Protein AF-A0AAV2ZBR7-F1 (afdb_monomer_lite)

pLDDT: mean 72.58, std 20.83, range [27.41, 92.25]

Structure (mmCIF, N/CA/C/O backbone):
data_AF-A0AAV2ZBR7-F1
#
_entry.id   AF-A0AAV2ZBR7-F1
#
loop_
_atom_site.group_PDB
_atom_site.id
_atom_site.type_symbol
_atom_site.label_atom_id
_atom_site.label_alt_id
_atom_site.label_comp_id
_atom_site.label_asym_id
_atom_site.label_entity_id
_atom_site.label_seq_id
_atom_site.pdbx_PDB_ins_code
_atom_site.Cartn_x
_atom_site.Cartn_y
_atom_site.Cartn_z
_atom_site.occupancy
_atom_site.B_iso_or_equiv
_atom_site.auth_seq_id
_atom_site.auth_comp_id
_atom_site.auth_asym_id
_atom_site.auth_atom_id
_atom_site.pdbx_PDB_model_num
ATOM 1 N N . MET A 1 1 ? -3.660 12.294 -2.346 1.00 82.19 1 MET A N 1
ATOM 2 C CA . MET A 1 1 ? -3.258 10.966 -1.827 1.00 82.19 1 MET A CA 1
ATOM 3 C C . MET A 1 1 ? -1.912 11.113 -1.134 1.00 82.19 1 MET A C 1
ATOM 5 O O . MET A 1 1 ? -1.296 12.157 -1.306 1.00 82.19 1 MET A O 1
ATOM 9 N N . ILE A 1 2 ? -1.496 10.149 -0.314 1.00 90.56 2 ILE A N 1
ATOM 10 C CA . ILE A 1 2 ? -0.206 10.178 0.394 1.00 90.56 2 ILE A CA 1
ATOM 11 C C . ILE A 1 2 ? 0.630 8.952 0.025 1.00 90.56 2 ILE A C 1
ATOM 13 O O . ILE A 1 2 ? 0.070 7.899 -0.263 1.00 90.56 2 ILE A O 1
ATOM 17 N N . ALA A 1 3 ? 1.953 9.068 0.080 1.00 88.75 3 ALA A N 1
ATOM 18 C CA . ALA A 1 3 ? 2.871 7.942 -0.065 1.00 88.75 3 ALA A CA 1
ATOM 19 C C . ALA A 1 3 ? 3.726 7.829 1.203 1.00 88.75 3 ALA A C 1
ATOM 21 O O . ALA A 1 3 ? 4.183 8.838 1.739 1.00 88.75 3 ALA A O 1
ATOM 22 N N . GLY A 1 4 ? 3.899 6.611 1.716 1.00 86.88 4 GLY A N 1
ATOM 23 C CA . GLY A 1 4 ? 4.706 6.357 2.909 1.00 86.88 4 GLY A CA 1
ATOM 24 C C . GLY A 1 4 ? 6.122 5.977 2.510 1.00 86.88 4 GLY A C 1
ATOM 25 O O . GLY A 1 4 ? 6.322 4.865 2.026 1.00 86.88 4 GLY A O 1
ATOM 26 N N . GLN A 1 5 ? 7.083 6.880 2.694 1.00 87.50 5 GLN A N 1
ATOM 27 C CA . GLN A 1 5 ? 8.493 6.586 2.450 1.00 87.50 5 GLN A CA 1
ATOM 28 C C . GLN A 1 5 ? 9.111 5.879 3.662 1.00 87.50 5 GLN A C 1
ATOM 30 O O . GLN A 1 5 ? 8.815 6.204 4.810 1.00 87.50 5 GLN A O 1
ATOM 35 N N . THR A 1 6 ? 9.971 4.906 3.393 1.00 85.44 6 THR A N 1
ATOM 36 C CA . THR A 1 6 ? 10.782 4.190 4.381 1.00 85.44 6 THR A CA 1
ATOM 37 C C . THR A 1 6 ? 12.176 4.805 4.491 1.00 85.44 6 THR A C 1
ATOM 39 O O . THR A 1 6 ? 12.616 5.530 3.599 1.00 85.44 6 THR A O 1
ATOM 42 N N . ASP A 1 7 ? 12.920 4.471 5.545 1.00 86.75 7 ASP A N 1
ATOM 43 C CA . ASP A 1 7 ? 14.277 5.000 5.770 1.00 86.75 7 ASP A CA 1
ATOM 44 C C . ASP A 1 7 ? 15.265 4.650 4.634 1.00 86.75 7 ASP A C 1
ATOM 46 O O . ASP A 1 7 ? 16.240 5.374 4.375 1.00 86.75 7 ASP A O 1
ATOM 50 N N . SER A 1 8 ? 14.998 3.557 3.906 1.00 80.56 8 SER A N 1
ATOM 51 C CA . SER A 1 8 ? 15.768 3.160 2.724 1.00 80.56 8 SER A CA 1
ATOM 52 C C . SER A 1 8 ? 15.530 4.058 1.506 1.00 80.56 8 SER A C 1
ATOM 54 O O . SER A 1 8 ? 16.338 4.044 0.584 1.00 80.56 8 SER A O 1
ATOM 56 N N . GLY A 1 9 ? 14.486 4.890 1.526 1.00 83.44 9 GLY A N 1
ATOM 57 C CA . GLY A 1 9 ? 14.068 5.737 0.410 1.00 83.44 9 GLY A CA 1
ATOM 58 C C . GLY A 1 9 ? 12.958 5.125 -0.445 1.00 83.44 9 GLY A C 1
ATOM 59 O O . GLY A 1 9 ? 12.431 5.821 -1.309 1.00 83.44 9 GLY A O 1
ATOM 60 N N . CYS A 1 10 ? 12.562 3.874 -0.179 1.00 87.00 10 CYS A N 1
ATOM 61 C CA . CYS A 1 10 ? 11.511 3.182 -0.928 1.00 87.00 10 CYS A CA 1
ATOM 62 C C . CYS A 1 10 ? 10.131 3.478 -0.346 1.00 87.00 10 CYS A C 1
ATOM 64 O O . CYS A 1 10 ? 9.998 3.800 0.837 1.00 87.00 10 CYS A O 1
ATOM 66 N N . PHE A 1 11 ? 9.093 3.312 -1.153 1.00 88.88 11 PHE A N 1
ATOM 67 C CA . PHE A 1 11 ? 7.718 3.623 -0.791 1.00 88.88 11 PHE A CA 1
ATOM 68 C C . PHE A 1 11 ? 6.899 2.366 -0.489 1.00 88.88 11 PHE A C 1
ATOM 70 O O . PHE A 1 11 ? 7.058 1.319 -1.123 1.00 88.88 11 PHE A O 1
ATOM 77 N N . ALA A 1 12 ? 6.000 2.482 0.490 1.00 88.56 12 ALA A N 1
ATOM 78 C CA . ALA A 1 12 ? 5.009 1.465 0.819 1.00 88.56 12 ALA A CA 1
ATOM 79 C C . ALA A 1 12 ? 3.996 1.318 -0.321 1.00 88.56 12 ALA A C 1
ATOM 81 O O . ALA A 1 12 ? 3.359 2.287 -0.729 1.00 88.56 12 ALA A O 1
ATOM 82 N N . THR A 1 13 ? 3.829 0.093 -0.806 1.00 89.81 13 THR A N 1
ATOM 83 C CA . THR A 1 13 ? 3.109 -0.242 -2.037 1.00 89.81 13 THR A CA 1
ATOM 84 C C . THR A 1 13 ? 2.244 -1.485 -1.864 1.00 89.81 13 THR A C 1
ATOM 86 O O . THR A 1 13 ? 2.621 -2.424 -1.163 1.00 89.81 13 THR A O 1
ATOM 89 N N . ARG A 1 14 ? 1.085 -1.522 -2.523 1.00 89.62 14 ARG A N 1
ATOM 90 C CA . ARG A 1 14 ? 0.311 -2.745 -2.734 1.00 89.62 14 ARG A CA 1
ATOM 91 C C . ARG A 1 14 ? 0.997 -3.577 -3.816 1.00 89.62 14 ARG A C 1
ATOM 93 O O . ARG A 1 14 ? 1.264 -3.086 -4.905 1.00 89.62 14 ARG A O 1
ATOM 100 N N . CYS A 1 15 ? 1.231 -4.846 -3.521 1.00 87.00 15 CYS A N 1
ATOM 101 C CA . CYS A 1 15 ? 1.820 -5.821 -4.423 1.00 87.00 15 CYS A CA 1
ATOM 102 C C . CYS A 1 15 ? 0.846 -6.987 -4.597 1.00 87.00 15 CYS A C 1
ATOM 104 O O . CYS A 1 15 ? 0.404 -7.576 -3.604 1.00 87.00 15 CYS A O 1
ATOM 106 N N . ASN A 1 16 ? 0.491 -7.296 -5.844 1.00 87.00 16 ASN A N 1
ATOM 107 C CA . ASN A 1 16 ? -0.440 -8.367 -6.184 1.00 87.00 16 ASN A CA 1
ATOM 108 C C . ASN A 1 16 ? 0.335 -9.620 -6.621 1.00 87.00 16 ASN A C 1
ATOM 110 O O . ASN A 1 16 ? 1.140 -9.549 -7.542 1.00 87.00 16 ASN A O 1
ATOM 114 N N . GLY A 1 17 ? 0.127 -10.749 -5.942 1.00 81.12 17 GLY A N 1
ATOM 115 C CA . GLY A 1 17 ? 0.792 -12.024 -6.236 1.00 81.12 17 GLY A CA 1
ATOM 116 C C . GLY A 1 17 ? 2.266 -12.099 -5.819 1.00 81.12 17 GLY A C 1
ATOM 117 O O . GLY A 1 17 ? 2.955 -13.043 -6.185 1.00 81.12 17 GLY A O 1
ATOM 118 N N . CYS A 1 18 ? 2.764 -11.126 -5.055 1.00 81.19 18 CYS A N 1
ATOM 119 C CA . CYS A 1 18 ? 4.190 -11.027 -4.719 1.00 81.19 18 CYS A CA 1
ATOM 120 C C . CYS A 1 18 ? 4.620 -11.917 -3.548 1.00 81.19 18 CYS A C 1
ATOM 122 O O . CYS A 1 18 ? 5.809 -12.150 -3.345 1.00 81.19 18 CYS A O 1
ATOM 124 N N . LEU A 1 19 ? 3.653 -12.392 -2.765 1.00 78.94 19 LEU A N 1
ATOM 125 C CA . LEU A 1 19 ? 3.873 -13.326 -1.673 1.00 78.94 19 LEU A CA 1
ATOM 126 C C . LEU A 1 19 ? 3.356 -14.708 -2.104 1.00 78.94 19 LEU A C 1
ATOM 128 O O . LEU A 1 19 ? 2.139 -14.881 -2.228 1.00 78.94 19 LEU A O 1
ATOM 132 N N . PRO A 1 20 ? 4.244 -15.681 -2.375 1.00 75.31 20 PRO A N 1
ATOM 133 C CA . PRO A 1 20 ? 3.821 -17.022 -2.755 1.00 75.31 20 PRO A CA 1
ATOM 134 C C . PRO A 1 20 ? 3.194 -17.719 -1.544 1.00 75.31 20 PRO A C 1
ATOM 136 O O . PRO A 1 20 ? 3.718 -17.626 -0.443 1.00 75.31 20 PRO A O 1
ATOM 139 N N . GLU A 1 21 ? 2.075 -18.416 -1.749 1.00 74.00 21 GLU A N 1
ATOM 140 C CA . GLU A 1 21 ? 1.276 -19.051 -0.679 1.00 74.00 21 GLU A CA 1
ATOM 141 C C . GLU A 1 21 ? 0.567 -18.077 0.281 1.00 74.00 21 GLU A C 1
ATOM 143 O O . GLU A 1 21 ? 0.018 -18.493 1.307 1.00 74.00 21 GLU A O 1
ATOM 148 N N . ALA A 1 22 ? 0.507 -16.782 -0.040 1.00 72.88 22 ALA A N 1
ATOM 149 C CA . ALA A 1 22 ? -0.332 -15.867 0.718 1.00 72.88 22 ALA A CA 1
ATOM 150 C C . ALA A 1 22 ? -1.813 -16.234 0.556 1.00 72.88 22 ALA A C 1
ATOM 152 O O . ALA A 1 22 ? -2.301 -16.466 -0.549 1.00 72.88 22 ALA A O 1
ATOM 153 N N . ALA A 1 23 ? -2.558 -16.220 1.667 1.00 75.50 23 ALA A N 1
ATOM 154 C CA . ALA A 1 23 ? -4.001 -16.463 1.639 1.00 75.50 23 ALA A CA 1
ATOM 155 C C . ALA A 1 23 ? -4.768 -15.370 0.870 1.00 75.50 23 ALA A C 1
ATOM 157 O O . ALA A 1 23 ? -5.907 -15.582 0.461 1.00 75.50 23 ALA A O 1
ATOM 158 N N . TYR A 1 24 ? -4.141 -14.205 0.671 1.00 79.12 24 TYR A N 1
ATOM 159 C CA . TYR A 1 24 ? -4.671 -13.112 -0.132 1.00 79.12 24 TYR A CA 1
ATOM 160 C C . TYR A 1 24 ? -3.658 -12.712 -1.204 1.00 79.12 24 TYR A C 1
ATOM 162 O O . TYR A 1 24 ? -2.468 -12.616 -0.904 1.00 79.12 24 TYR A O 1
ATOM 170 N N . PRO A 1 25 ? -4.118 -12.413 -2.431 1.00 81.25 25 PRO A N 1
ATOM 171 C CA . PRO A 1 25 ? -3.229 -12.006 -3.511 1.00 81.25 25 PRO A CA 1
ATOM 172 C C . PRO A 1 25 ? -2.621 -10.620 -3.263 1.00 81.25 25 PRO A C 1
ATOM 174 O O . PRO A 1 25 ? -1.565 -10.319 -3.801 1.00 81.25 25 PRO A O 1
ATOM 177 N N . ASP A 1 26 ? -3.262 -9.775 -2.452 1.00 84.50 26 ASP A N 1
ATOM 178 C CA . ASP A 1 26 ? -2.803 -8.419 -2.165 1.00 84.50 26 ASP A CA 1
ATOM 179 C C . ASP A 1 26 ? -1.963 -8.377 -0.886 1.00 84.50 26 ASP A C 1
ATOM 181 O O . ASP A 1 26 ? -2.411 -8.783 0.186 1.00 84.50 26 ASP A O 1
ATOM 185 N N . SER A 1 27 ? -0.762 -7.817 -0.991 1.00 83.00 27 SER A N 1
ATOM 186 C CA . SER A 1 27 ? 0.179 -7.647 0.116 1.00 83.00 27 SER A CA 1
ATOM 187 C C . SER A 1 27 ? 0.732 -6.224 0.149 1.00 83.00 27 SER A C 1
ATOM 189 O O . SER A 1 27 ? 0.802 -5.560 -0.882 1.00 83.00 27 SER A O 1
ATOM 191 N N . ALA A 1 28 ? 1.110 -5.730 1.329 1.00 84.81 28 ALA A N 1
ATOM 192 C CA . ALA A 1 28 ? 1.832 -4.465 1.453 1.00 84.81 28 ALA A CA 1
ATOM 193 C C . ALA A 1 28 ? 3.343 -4.742 1.441 1.00 84.81 28 ALA A C 1
ATOM 195 O O . ALA A 1 28 ? 3.838 -5.521 2.254 1.00 84.81 28 ALA A O 1
ATOM 196 N N . THR A 1 29 ? 4.070 -4.108 0.524 1.00 85.25 29 THR A N 1
ATOM 197 C CA . THR A 1 29 ? 5.518 -4.274 0.316 1.00 85.25 29 THR A CA 1
ATOM 198 C C . THR A 1 29 ? 6.205 -2.917 0.174 1.00 85.25 29 THR A C 1
ATOM 200 O O . THR A 1 29 ? 5.540 -1.891 0.048 1.00 85.25 29 THR A O 1
ATOM 203 N N . VAL A 1 30 ? 7.536 -2.893 0.184 1.00 86.69 30 VAL A N 1
ATOM 204 C CA . VAL A 1 30 ? 8.341 -1.671 0.032 1.00 86.69 30 VAL A CA 1
ATOM 205 C C . VAL A 1 30 ? 9.390 -1.898 -1.053 1.00 86.69 30 VAL A C 1
ATOM 207 O O . VAL A 1 30 ? 10.419 -2.507 -0.793 1.00 86.69 30 VAL A O 1
ATOM 210 N N . HIS A 1 31 ? 9.102 -1.492 -2.291 1.00 84.50 31 HIS A N 1
ATOM 211 C CA . HIS A 1 31 ? 9.999 -1.777 -3.426 1.00 84.50 31 HIS A CA 1
ATOM 212 C C . HIS A 1 31 ? 10.053 -0.685 -4.503 1.00 84.50 31 HIS A C 1
ATOM 214 O O . HIS A 1 31 ? 10.910 -0.740 -5.375 1.00 84.50 31 HIS A O 1
ATOM 220 N N . ILE A 1 32 ? 9.159 0.304 -4.466 1.00 85.25 32 ILE A N 1
ATOM 221 C CA . ILE A 1 32 ? 9.114 1.370 -5.473 1.00 85.25 32 ILE A CA 1
ATOM 222 C C . ILE A 1 32 ? 9.913 2.583 -4.991 1.00 85.25 32 ILE A C 1
ATOM 224 O O . ILE A 1 32 ? 9.839 2.938 -3.815 1.00 85.25 32 ILE A O 1
ATOM 228 N N . SER A 1 33 ? 10.650 3.228 -5.896 1.00 87.44 33 SER A N 1
ATOM 229 C CA . SER A 1 33 ? 11.429 4.448 -5.641 1.00 87.44 33 SER A CA 1
ATOM 230 C C . SER A 1 33 ? 10.685 5.745 -5.982 1.00 87.44 33 SER A C 1
ATOM 232 O O . SER A 1 33 ? 11.024 6.785 -5.424 1.00 87.44 33 SER A O 1
ATOM 234 N N . ASP A 1 34 ? 9.659 5.692 -6.834 1.00 87.00 34 ASP A N 1
ATOM 235 C CA . ASP A 1 34 ? 8.814 6.836 -7.196 1.00 87.00 34 ASP A CA 1
ATOM 236 C C . ASP A 1 34 ? 7.323 6.479 -7.050 1.00 87.00 34 ASP A C 1
ATOM 238 O O . ASP A 1 34 ? 6.845 5.574 -7.723 1.00 87.00 34 ASP A O 1
ATOM 242 N N . PRO A 1 35 ? 6.548 7.137 -6.175 1.00 86.00 35 PRO A N 1
ATOM 243 C CA . PRO A 1 35 ? 5.135 6.833 -5.998 1.00 86.00 35 PRO A CA 1
ATOM 244 C C . PRO A 1 35 ? 4.202 7.566 -6.980 1.00 86.00 35 PRO A C 1
ATOM 246 O O . PRO A 1 35 ? 2.998 7.305 -6.946 1.00 86.00 35 PRO A O 1
ATOM 249 N N . VAL A 1 36 ? 4.687 8.509 -7.801 1.00 87.50 36 VAL A N 1
ATOM 250 C CA . VAL A 1 36 ? 3.835 9.422 -8.591 1.00 87.50 36 VAL A CA 1
ATOM 251 C C . VAL A 1 36 ? 3.058 8.678 -9.677 1.00 87.50 36 VAL A C 1
ATOM 253 O O . VAL A 1 36 ? 1.835 8.810 -9.741 1.00 87.50 36 VAL A O 1
ATOM 256 N N . ASP A 1 37 ? 3.734 7.824 -10.444 1.00 85.88 37 ASP A N 1
ATOM 257 C CA . ASP A 1 37 ? 3.120 7.056 -11.539 1.00 85.88 37 ASP A CA 1
ATOM 258 C C . ASP A 1 37 ? 2.552 5.699 -11.089 1.00 85.88 37 ASP A C 1
ATOM 260 O O . ASP A 1 37 ? 1.950 4.955 -11.864 1.00 85.88 37 ASP A O 1
ATOM 264 N N . HIS A 1 38 ? 2.697 5.375 -9.804 1.00 88.25 38 HIS A N 1
ATOM 265 C CA . HIS A 1 38 ? 2.318 4.086 -9.244 1.00 88.25 38 HIS A CA 1
ATOM 266 C C . HIS A 1 38 ? 1.137 4.255 -8.288 1.00 88.25 38 HIS A C 1
ATOM 268 O O . HIS A 1 38 ? 1.310 4.459 -7.088 1.00 88.25 38 HIS A O 1
ATOM 274 N N . SER A 1 39 ? -0.093 4.121 -8.796 1.00 89.38 39 SER A N 1
ATOM 275 C CA . SER A 1 39 ? -1.318 4.237 -7.980 1.00 89.38 39 SER A CA 1
ATOM 276 C C . SER A 1 39 ? -1.326 3.284 -6.780 1.00 89.38 39 SER A C 1
ATOM 278 O O . SER A 1 39 ? -1.825 3.628 -5.713 1.00 89.38 39 SER A O 1
ATOM 280 N N . TYR A 1 40 ? -0.715 2.107 -6.923 1.00 88.19 40 TYR A N 1
ATOM 281 C CA . TYR A 1 40 ? -0.553 1.119 -5.859 1.00 88.19 40 TYR A CA 1
ATOM 282 C C . TYR A 1 40 ? 0.488 1.516 -4.794 1.00 88.19 40 TYR A C 1
ATOM 284 O O . TYR A 1 40 ? 0.540 0.887 -3.743 1.00 88.19 40 TYR A O 1
ATOM 292 N N . ALA A 1 41 ? 1.295 2.555 -5.020 1.00 90.25 41 ALA A N 1
ATOM 293 C CA . ALA A 1 41 ? 2.169 3.189 -4.026 1.00 90.25 41 ALA A CA 1
ATOM 294 C C . ALA A 1 41 ? 1.486 4.352 -3.280 1.00 90.25 41 ALA A C 1
ATOM 296 O O . ALA A 1 41 ? 2.064 4.936 -2.358 1.00 90.25 41 ALA A O 1
ATOM 297 N N . GLN A 1 42 ? 0.259 4.700 -3.676 1.00 91.62 42 GLN A N 1
ATOM 298 C CA . GLN A 1 42 ? -0.493 5.816 -3.124 1.00 91.62 42 GLN A CA 1
ATOM 299 C C . GLN A 1 42 ? -1.626 5.322 -2.229 1.00 91.62 42 GLN A C 1
ATOM 301 O O . GLN A 1 42 ? -2.392 4.420 -2.564 1.00 91.62 42 GLN A O 1
ATOM 306 N N . TRP A 1 43 ? -1.759 5.969 -1.077 1.00 90.75 43 TRP A N 1
ATOM 307 C CA . TRP A 1 43 ? -2.734 5.631 -0.055 1.00 90.75 43 TRP A CA 1
ATOM 308 C C . TRP A 1 43 ? -3.659 6.810 0.202 1.00 90.75 43 TRP A C 1
ATOM 310 O O . TRP A 1 43 ? -3.251 7.977 0.238 1.00 90.75 43 TRP A O 1
ATOM 320 N N . ARG A 1 44 ? -4.936 6.514 0.429 1.00 92.25 44 ARG A N 1
ATOM 321 C CA . ARG A 1 44 ? -5.912 7.504 0.878 1.00 92.25 44 ARG A CA 1
ATOM 322 C C . ARG A 1 44 ? -6.185 7.313 2.361 1.00 92.25 44 ARG A C 1
ATOM 324 O O . ARG A 1 44 ? -6.591 6.244 2.799 1.00 92.25 44 ARG A O 1
ATOM 331 N N . VAL A 1 45 ? -5.992 8.374 3.134 1.00 90.69 45 VAL A N 1
ATOM 332 C CA . VAL A 1 45 ? -6.333 8.392 4.557 1.00 90.69 45 VAL A CA 1
ATOM 333 C C . VAL A 1 45 ? -7.850 8.446 4.692 1.00 90.69 45 VAL A C 1
ATOM 335 O O . VAL A 1 45 ? -8.491 9.354 4.165 1.00 90.69 45 VAL A O 1
ATOM 338 N N . HIS A 1 46 ? -8.428 7.488 5.405 1.00 88.12 46 HIS A N 1
ATOM 339 C CA . HIS A 1 46 ? -9.846 7.472 5.730 1.00 88.12 46 HIS A CA 1
ATOM 340 C C . HIS A 1 46 ? -10.030 7.409 7.236 1.00 88.12 46 HIS A C 1
ATOM 342 O O . HIS A 1 46 ? -9.568 6.489 7.913 1.00 88.12 46 HIS A O 1
ATOM 348 N N . ARG A 1 47 ? -10.708 8.421 7.766 1.00 88.81 47 ARG A N 1
ATOM 349 C CA . ARG A 1 47 ? -11.056 8.492 9.178 1.00 88.8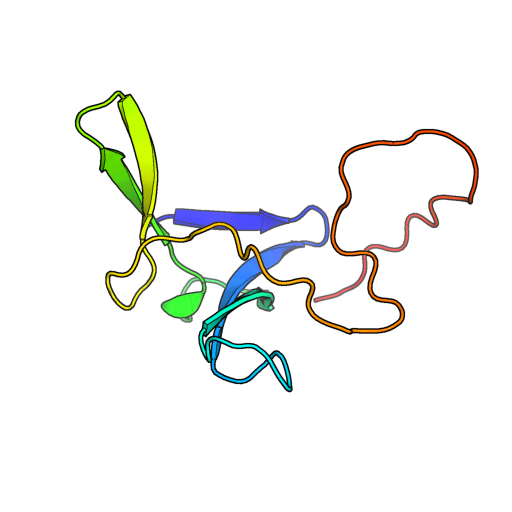1 47 ARG A CA 1
ATOM 350 C C . ARG A 1 47 ? -12.323 7.677 9.406 1.00 88.81 47 ARG A C 1
ATOM 352 O O . ARG A 1 47 ? -13.368 7.973 8.838 1.00 88.81 47 ARG A O 1
ATOM 359 N N . LEU A 1 48 ? -12.214 6.659 10.248 1.00 86.62 48 LEU A N 1
ATOM 360 C CA . LEU A 1 48 ? -13.341 5.846 10.681 1.00 86.62 48 LEU A CA 1
ATOM 361 C C . LEU A 1 48 ? -14.126 6.589 11.771 1.00 86.62 48 LEU A C 1
ATOM 363 O O . LEU A 1 48 ? -13.558 7.362 12.546 1.00 86.62 48 LEU A O 1
ATOM 367 N N . VAL A 1 49 ? -15.424 6.293 11.878 1.00 86.00 49 VAL A N 1
ATOM 368 C CA . VAL A 1 49 ? -16.346 6.895 12.867 1.00 86.00 49 VAL A CA 1
ATOM 369 C C . VAL A 1 49 ? -15.888 6.729 14.317 1.00 86.00 49 VAL A C 1
ATOM 371 O O . VAL A 1 49 ? -16.229 7.532 15.175 1.00 86.00 49 VAL A O 1
ATOM 374 N N . ASN A 1 50 ? -15.064 5.720 14.594 1.00 89.06 50 ASN A N 1
ATOM 375 C CA . ASN A 1 50 ? -14.560 5.433 15.929 1.00 89.06 50 ASN A CA 1
ATOM 376 C C . ASN A 1 50 ? -13.188 6.071 16.226 1.00 89.06 50 ASN A C 1
ATOM 378 O O . ASN A 1 50 ? -12.452 5.590 17.083 1.00 89.06 50 ASN A O 1
ATOM 382 N N . GLY A 1 51 ? -12.804 7.104 15.471 1.00 89.62 51 GLY A N 1
ATOM 383 C CA . GLY A 1 51 ? -11.557 7.847 15.671 1.00 89.62 51 GLY A CA 1
ATOM 384 C C . GLY A 1 51 ? -10.294 7.146 15.164 1.00 89.62 51 GLY A C 1
ATOM 385 O O . GLY A 1 51 ? -9.210 7.717 15.254 1.00 89.62 51 GLY A O 1
ATOM 386 N N . ARG A 1 52 ? -10.408 5.938 14.601 1.00 87.81 52 ARG A N 1
ATOM 387 C CA . ARG A 1 52 ? -9.289 5.238 13.957 1.00 87.81 52 ARG A CA 1
ATOM 388 C C . ARG A 1 52 ? -9.023 5.791 12.559 1.00 87.81 52 ARG A C 1
ATOM 390 O O . ARG A 1 52 ? -9.916 6.323 11.902 1.00 87.81 52 ARG A O 1
ATOM 397 N N . ILE A 1 53 ? -7.802 5.586 12.084 1.00 89.88 53 ILE A N 1
ATOM 398 C CA . ILE A 1 53 ? -7.400 5.890 10.714 1.00 89.88 53 ILE A CA 1
ATOM 399 C C . ILE A 1 53 ? -7.191 4.577 9.959 1.00 89.88 53 ILE A C 1
ATOM 401 O O . ILE A 1 53 ? -6.452 3.708 10.416 1.00 89.88 53 ILE A O 1
ATOM 405 N N . ALA A 1 54 ? -7.849 4.442 8.811 1.00 88.62 54 ALA A N 1
ATOM 406 C CA . ALA A 1 54 ? -7.561 3.425 7.814 1.00 88.62 54 ALA A CA 1
ATOM 407 C C . ALA A 1 54 ? -6.796 4.049 6.649 1.00 88.62 54 ALA A C 1
ATOM 409 O O . ALA A 1 54 ? -7.009 5.205 6.281 1.00 88.62 54 ALA A O 1
ATOM 410 N N . LEU A 1 55 ? -5.924 3.249 6.052 1.00 89.00 55 LEU A N 1
ATOM 411 C CA . LEU A 1 55 ? -5.256 3.580 4.806 1.00 89.00 55 LEU A CA 1
ATOM 412 C C . LEU A 1 55 ? -5.919 2.759 3.703 1.00 89.00 55 LEU A C 1
ATOM 414 O O . LEU A 1 55 ? -5.940 1.530 3.777 1.00 89.00 55 LEU A O 1
ATOM 418 N N . LEU A 1 56 ? -6.505 3.443 2.726 1.00 89.25 56 LEU A N 1
ATOM 419 C CA . LEU A 1 56 ? -7.144 2.834 1.564 1.00 89.25 56 LEU A CA 1
ATOM 420 C C . LEU A 1 56 ? -6.138 2.723 0.431 1.00 89.25 56 LEU A C 1
ATOM 422 O O . LEU A 1 56 ? -5.470 3.706 0.110 1.00 89.25 56 LEU A O 1
ATOM 426 N N . ALA A 1 57 ? -6.093 1.547 -0.182 1.00 88.00 57 ALA A N 1
ATOM 427 C CA . ALA A 1 57 ? -5.388 1.295 -1.427 1.00 88.00 57 ALA A CA 1
ATOM 428 C C . ALA A 1 57 ? -6.125 1.904 -2.636 1.00 88.00 57 ALA A C 1
ATOM 430 O O . ALA A 1 57 ? -7.302 2.274 -2.552 1.00 88.00 57 ALA A O 1
ATOM 431 N N . ASP A 1 58 ? -5.453 1.888 -3.786 1.00 87.75 58 ASP A N 1
ATOM 432 C CA . ASP A 1 58 ? -6.003 2.134 -5.126 1.00 87.75 58 ASP A CA 1
ATOM 433 C C . ASP A 1 58 ? -7.280 1.325 -5.414 1.00 87.75 58 ASP A C 1
ATOM 435 O O . ASP A 1 58 ? -8.232 1.821 -6.011 1.00 87.75 58 ASP A O 1
ATOM 439 N N . THR A 1 59 ? -7.345 0.097 -4.901 1.00 86.12 59 THR A N 1
ATOM 440 C CA . THR A 1 59 ? -8.491 -0.818 -5.048 1.00 86.12 59 THR A CA 1
ATOM 441 C C . THR A 1 59 ? -9.678 -0.507 -4.127 1.00 86.12 59 THR A C 1
ATOM 443 O O . THR A 1 59 ? -10.608 -1.304 -4.026 1.00 86.12 59 THR A O 1
ATOM 446 N N . SER A 1 60 ? -9.670 0.633 -3.424 1.00 85.94 60 SER A N 1
ATOM 447 C CA . SER A 1 60 ? -10.689 1.013 -2.429 1.00 85.94 60 SER A CA 1
ATOM 448 C C . SER A 1 60 ? -10.841 0.030 -1.257 1.00 85.94 60 SER A C 1
ATOM 450 O O . SER A 1 60 ? -11.853 0.038 -0.556 1.00 85.94 60 SER A O 1
ATOM 452 N N . ARG A 1 61 ? -9.818 -0.795 -1.004 1.00 85.31 61 ARG A N 1
ATOM 453 C CA . ARG A 1 61 ? -9.725 -1.693 0.156 1.00 85.31 61 ARG A CA 1
ATOM 454 C C . ARG A 1 61 ? -8.832 -1.090 1.238 1.00 85.31 61 ARG A C 1
ATOM 456 O O . ARG A 1 61 ? -7.847 -0.422 0.931 1.00 85.31 61 ARG A O 1
ATOM 463 N N . ASN A 1 62 ? -9.157 -1.350 2.502 1.00 85.12 62 ASN A N 1
ATOM 464 C CA . ASN A 1 62 ? -8.358 -0.899 3.643 1.00 85.12 62 ASN A CA 1
ATOM 465 C C . ASN A 1 62 ? -7.179 -1.843 3.891 1.00 85.12 62 ASN A C 1
ATOM 467 O O . ASN A 1 62 ? -7.343 -3.061 3.838 1.00 85.12 62 ASN A O 1
ATOM 471 N N . MET A 1 63 ? -6.022 -1.292 4.261 1.00 80.38 63 MET A N 1
ATOM 472 C CA . MET A 1 63 ? -4.931 -2.095 4.807 1.00 80.38 63 MET A CA 1
ATOM 473 C C . MET A 1 63 ? -5.342 -2.724 6.140 1.00 80.38 63 MET A C 1
ATOM 475 O O . MET A 1 63 ? -5.865 -2.054 7.034 1.00 80.38 63 MET A O 1
ATOM 479 N N . GLY A 1 64 ? -5.086 -4.023 6.260 1.00 84.19 64 GLY A N 1
ATOM 480 C CA . GLY A 1 64 ? -5.395 -4.821 7.436 1.00 84.19 64 GLY A CA 1
ATOM 481 C C . GLY A 1 64 ? -4.164 -5.535 7.969 1.00 84.19 64 GLY A C 1
ATOM 482 O O . GLY A 1 64 ? -3.148 -5.670 7.289 1.00 84.19 64 GLY A O 1
ATOM 483 N N . ARG A 1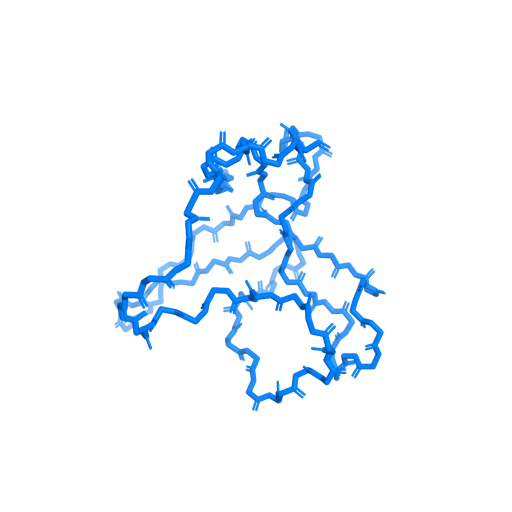 65 ? -4.266 -6.019 9.207 1.00 78.12 65 ARG A N 1
ATOM 484 C CA . ARG A 1 65 ? -3.283 -6.962 9.737 1.00 78.12 65 ARG A CA 1
ATOM 485 C C . ARG A 1 65 ? -3.522 -8.322 9.100 1.00 78.12 65 ARG A C 1
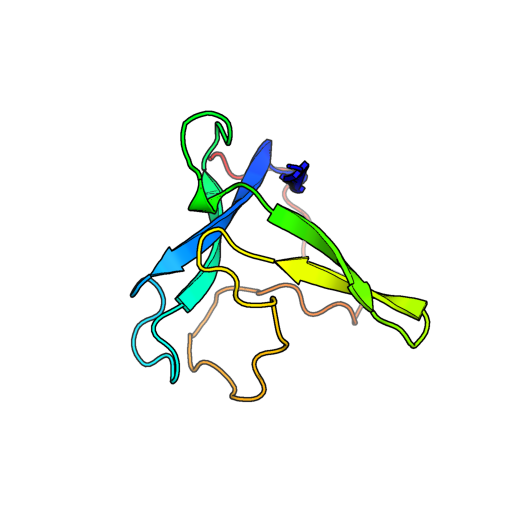ATOM 487 O O . ARG A 1 65 ? -4.657 -8.793 9.054 1.00 78.12 65 ARG A O 1
ATOM 494 N N . TYR A 1 66 ? -2.451 -8.947 8.635 1.00 74.38 66 TYR A N 1
ATOM 495 C CA . TYR A 1 66 ? -2.489 -10.336 8.212 1.00 74.38 66 TYR A CA 1
ATOM 496 C C . TYR A 1 66 ? -2.297 -11.228 9.445 1.00 74.38 66 TYR A C 1
ATOM 498 O O . TYR A 1 66 ? -1.278 -11.128 10.123 1.00 74.38 66 TYR A O 1
ATOM 506 N N . ASN A 1 67 ? -3.297 -12.056 9.763 1.00 73.19 67 ASN A N 1
ATOM 507 C CA . ASN A 1 67 ? -3.312 -12.890 10.976 1.00 73.19 67 ASN A CA 1
ATOM 508 C C . ASN A 1 67 ? -2.823 -14.330 10.740 1.00 73.19 67 ASN A C 1
ATOM 510 O O . ASN A 1 67 ? -2.795 -15.125 11.675 1.00 73.19 67 ASN A O 1
ATOM 514 N N . HIS A 1 68 ? -2.439 -14.674 9.510 1.00 63.75 68 HIS A N 1
ATOM 515 C CA . HIS A 1 68 ? -1.774 -15.940 9.221 1.00 63.75 68 HIS A CA 1
ATOM 516 C C . HIS A 1 68 ? -0.261 -15.720 9.194 1.00 63.75 68 HIS A C 1
ATOM 518 O O . HIS A 1 68 ? 0.233 -14.739 8.648 1.00 63.75 68 HIS A O 1
ATOM 524 N N . CYS A 1 69 ? 0.507 -16.631 9.783 1.00 58.22 69 CYS A N 1
ATOM 525 C CA . CYS A 1 69 ? 1.957 -16.591 9.648 1.00 58.22 69 CYS A CA 1
ATOM 526 C C . CYS A 1 69 ? 2.317 -16.973 8.209 1.00 58.22 69 CYS A C 1
ATOM 528 O O . CYS A 1 69 ? 2.136 -18.124 7.817 1.00 58.22 69 CYS A O 1
ATOM 530 N N . HIS A 1 70 ? 2.813 -16.020 7.418 1.00 58.69 70 HIS A N 1
ATOM 531 C CA . HIS A 1 70 ? 3.363 -16.336 6.105 1.00 58.69 70 HIS A CA 1
ATOM 532 C C . HIS A 1 70 ? 4.656 -17.129 6.305 1.00 58.69 70 HIS A C 1
ATOM 534 O O . HIS A 1 70 ? 5.591 -16.644 6.947 1.00 58.69 70 HIS A O 1
ATOM 540 N N . ARG A 1 71 ? 4.707 -18.368 5.809 1.00 48.47 71 ARG A N 1
ATOM 541 C CA . ARG A 1 71 ? 5.819 -19.296 6.038 1.00 48.47 71 ARG A CA 1
ATOM 542 C C . ARG A 1 71 ? 6.989 -18.965 5.106 1.00 48.47 71 ARG A C 1
ATOM 544 O O . ARG A 1 71 ? 7.357 -19.761 4.261 1.00 48.47 71 ARG A O 1
ATOM 551 N N . HIS A 1 72 ? 7.582 -17.781 5.252 1.00 45.59 72 HIS A N 1
ATOM 552 C CA . HIS A 1 72 ? 8.849 -17.458 4.596 1.00 45.59 72 HIS A CA 1
ATOM 553 C C . HIS A 1 72 ? 10.002 -17.540 5.589 1.00 45.59 72 HIS A C 1
ATOM 555 O O . HIS A 1 72 ? 10.077 -16.784 6.559 1.00 45.59 72 HIS A O 1
ATOM 561 N N . SER A 1 73 ? 10.927 -18.462 5.320 1.00 43.25 73 SER A N 1
ATOM 562 C CA . SER A 1 73 ? 12.250 -18.459 5.926 1.00 43.25 73 SER A CA 1
ATOM 563 C C . SER A 1 73 ? 12.972 -17.158 5.563 1.00 43.25 73 SER A C 1
ATOM 565 O O . SER A 1 73 ? 13.211 -16.876 4.392 1.00 43.25 73 SER A O 1
ATOM 567 N N . SER A 1 74 ? 13.372 -16.400 6.583 1.00 40.81 74 SER A N 1
ATOM 568 C CA . SER A 1 74 ? 14.437 -15.393 6.508 1.00 40.81 74 SER A CA 1
ATOM 569 C C . SER A 1 74 ? 14.195 -14.111 5.691 1.00 40.81 74 SER A C 1
ATOM 571 O O . SER A 1 74 ? 15.131 -13.583 5.089 1.00 40.81 74 SER A O 1
ATOM 573 N N . GLN A 1 75 ? 13.014 -13.498 5.778 1.00 38.16 75 GLN A N 1
ATOM 574 C CA . GLN A 1 75 ? 12.965 -12.032 5.745 1.00 38.16 75 GLN A CA 1
ATOM 575 C C . GLN A 1 75 ? 12.391 -11.521 7.056 1.00 38.16 75 GLN A C 1
ATOM 577 O O . GLN A 1 75 ? 11.255 -11.798 7.431 1.00 38.16 75 GLN A O 1
ATOM 582 N N . ARG A 1 76 ? 13.255 -10.811 7.777 1.00 34.00 76 ARG A N 1
ATOM 583 C CA . ARG A 1 76 ? 13.024 -10.120 9.039 1.00 34.00 76 ARG A CA 1
ATOM 584 C C . ARG A 1 76 ? 12.004 -8.998 8.794 1.00 34.00 76 ARG A C 1
ATOM 586 O O . ARG A 1 76 ? 12.359 -7.829 8.750 1.00 34.00 76 ARG A O 1
ATOM 593 N N . LEU A 1 77 ? 10.742 -9.363 8.577 1.00 31.98 77 LEU A N 1
ATOM 594 C CA . LEU A 1 77 ? 9.606 -8.450 8.558 1.00 31.98 77 LEU A CA 1
ATOM 595 C C . LEU A 1 77 ? 9.428 -7.932 9.983 1.00 31.98 77 LEU A C 1
ATOM 597 O O . LEU A 1 77 ? 8.868 -8.620 10.829 1.00 31.98 77 LEU A O 1
ATOM 601 N N . TYR A 1 78 ? 10.008 -6.758 10.236 1.00 32.34 78 TYR A N 1
ATOM 602 C CA . TYR A 1 78 ? 9.730 -5.815 11.320 1.00 32.34 78 TYR A CA 1
ATOM 603 C C . TYR A 1 78 ? 8.930 -6.380 12.505 1.00 32.34 78 TYR A C 1
ATOM 605 O O . TYR A 1 78 ? 7.798 -5.976 12.769 1.00 32.34 78 TYR A O 1
ATOM 613 N N . THR A 1 79 ? 9.530 -7.286 13.278 1.00 27.41 79 THR A N 1
ATOM 614 C CA . THR A 1 79 ? 9.044 -7.566 14.627 1.00 27.41 79 THR A CA 1
ATOM 615 C C . THR A 1 79 ? 9.546 -6.436 15.516 1.00 27.41 79 THR A C 1
ATOM 617 O O . THR A 1 79 ? 10.678 -6.466 16.002 1.00 27.41 79 THR A O 1
ATOM 620 N N . TRP A 1 80 ? 8.714 -5.414 15.710 1.00 30.61 80 TRP A N 1
ATOM 621 C CA . TRP A 1 80 ? 8.881 -4.459 16.803 1.00 30.61 80 TRP A CA 1
ATOM 622 C C . TRP A 1 80 ? 8.671 -5.213 18.124 1.00 30.61 80 TRP A C 1
ATOM 624 O O . TRP A 1 80 ? 7.544 -5.353 18.590 1.00 30.61 80 TRP A O 1
ATOM 634 N N . ASN A 1 81 ? 9.751 -5.820 18.631 1.00 32.56 81 ASN A N 1
ATOM 635 C CA . ASN A 1 81 ? 10.109 -5.997 20.045 1.00 32.56 81 ASN A CA 1
ATOM 636 C C . ASN A 1 81 ? 11.070 -7.180 20.229 1.00 32.56 81 ASN A C 1
ATOM 638 O O . ASN A 1 81 ? 10.641 -8.317 20.422 1.00 32.56 81 ASN A O 1
ATOM 642 N N . ARG A 1 82 ? 12.374 -6.881 20.246 1.00 29.14 82 ARG A N 1
ATOM 643 C CA . ARG A 1 82 ? 13.316 -7.234 21.329 1.00 29.14 82 ARG A CA 1
ATOM 644 C C . ARG A 1 82 ? 14.681 -6.580 21.056 1.00 29.14 82 ARG A C 1
ATOM 646 O O . ARG A 1 82 ? 15.128 -6.606 19.910 1.00 29.14 82 ARG A O 1
ATOM 653 N N . PRO A 1 83 ? 15.321 -5.968 22.068 1.00 49.00 83 PRO A N 1
ATOM 654 C CA . PRO A 1 83 ? 16.604 -5.307 21.905 1.00 49.00 83 PRO A CA 1
ATOM 655 C C . PRO A 1 83 ? 17.771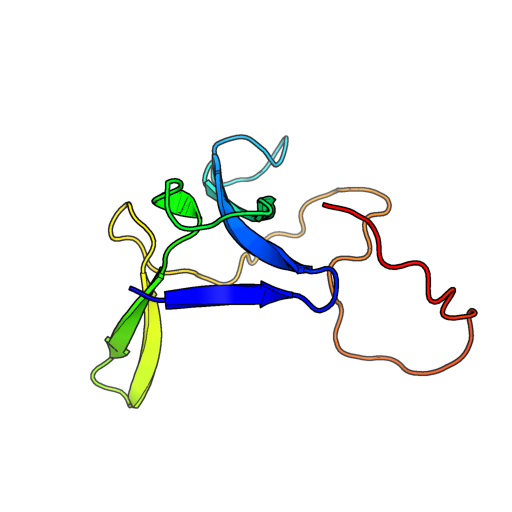 -6.306 22.001 1.00 49.00 83 PRO A C 1
ATOM 657 O O . PRO A 1 83 ? 17.608 -7.425 22.475 1.00 49.00 83 PRO A O 1
ATOM 660 N N . THR A 1 84 ? 18.926 -5.793 21.573 1.00 40.22 84 THR A N 1
ATOM 661 C CA . THR A 1 84 ? 20.321 -6.229 21.758 1.00 40.22 84 THR A CA 1
ATOM 662 C C . THR A 1 84 ? 20.943 -7.277 20.815 1.00 40.22 84 THR A C 1
ATOM 664 O O . THR A 1 84 ? 20.784 -8.487 20.927 1.00 40.22 84 THR A O 1
ATOM 667 N N . SER A 1 85 ? 21.858 -6.732 19.998 1.00 37.47 85 SER A N 1
ATOM 668 C CA . SER A 1 85 ? 23.173 -7.284 19.627 1.00 37.47 85 SER A CA 1
ATOM 669 C C . SER A 1 85 ? 23.298 -8.217 18.417 1.00 37.47 85 SER A C 1
ATOM 671 O O . SER A 1 85 ? 23.823 -9.312 18.528 1.00 37.47 85 SER A O 1
ATOM 673 N N . VAL A 1 86 ? 22.972 -7.731 17.215 1.00 38.06 86 VAL A N 1
ATOM 674 C CA . VAL A 1 86 ? 23.761 -8.071 16.012 1.00 38.06 86 VAL A CA 1
ATOM 675 C C . VAL A 1 86 ? 23.863 -6.815 15.153 1.00 38.06 86 VAL A C 1
ATOM 677 O O . VAL A 1 86 ? 22.847 -6.193 14.859 1.00 38.06 86 VAL A O 1
ATOM 680 N N . ALA A 1 87 ? 25.094 -6.435 14.817 1.00 35.91 87 ALA A N 1
ATOM 681 C CA . ALA A 1 87 ? 25.486 -5.197 14.160 1.00 35.91 87 ALA A CA 1
ATOM 682 C C . ALA A 1 87 ? 24.529 -4.731 13.046 1.00 35.91 87 ALA A C 1
ATOM 684 O O . ALA A 1 87 ? 24.395 -5.364 11.998 1.00 35.91 87 ALA A O 1
ATOM 685 N N . GLU A 1 88 ? 23.933 -3.563 13.285 1.00 38.03 88 GLU A N 1
ATOM 686 C CA . GLU A 1 88 ? 23.325 -2.678 12.300 1.00 38.03 88 GLU A CA 1
ATOM 687 C C . GLU A 1 88 ? 24.410 -2.275 11.288 1.00 38.03 88 GLU A C 1
ATOM 689 O O . GLU A 1 88 ? 25.087 -1.253 11.432 1.00 38.03 88 GLU A O 1
ATOM 694 N N . ARG A 1 89 ? 24.639 -3.094 10.255 1.00 35.41 89 ARG A N 1
ATOM 695 C CA . ARG A 1 89 ? 25.299 -2.572 9.061 1.00 35.41 89 ARG A CA 1
ATOM 696 C C . ARG A 1 89 ? 24.339 -1.546 8.479 1.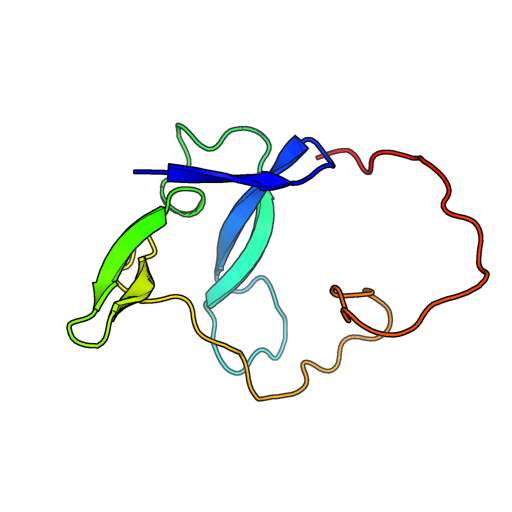00 35.41 89 ARG A C 1
ATOM 698 O O . ARG A 1 89 ? 23.354 -1.915 7.850 1.00 35.41 89 ARG A O 1
ATOM 705 N N . ARG A 1 90 ? 24.654 -0.268 8.709 1.00 42.03 90 ARG A N 1
ATOM 706 C CA . ARG A 1 90 ? 24.152 0.909 7.987 1.00 42.03 90 ARG A CA 1
ATOM 707 C C . ARG A 1 90 ? 24.499 0.801 6.495 1.00 42.03 90 ARG A C 1
ATOM 709 O O . ARG A 1 90 ? 25.267 1.590 5.962 1.00 42.03 90 ARG A O 1
ATOM 716 N N . GLY A 1 91 ? 23.979 -0.219 5.830 1.00 38.16 91 GLY A N 1
ATOM 717 C CA . GLY A 1 91 ? 23.860 -0.284 4.389 1.00 38.16 91 GLY A CA 1
ATOM 718 C C . GLY A 1 91 ? 22.400 -0.016 4.100 1.00 38.16 91 GLY A C 1
ATOM 719 O O . GLY A 1 91 ? 21.570 -0.895 4.312 1.00 38.16 91 GLY A O 1
ATOM 720 N N . ARG A 1 92 ? 22.086 1.214 3.687 1.00 44.44 92 ARG A N 1
ATOM 721 C CA . ARG A 1 92 ? 20.803 1.539 3.065 1.00 44.44 92 ARG A CA 1
ATOM 722 C C . ARG A 1 92 ? 20.610 0.516 1.945 1.00 44.44 92 ARG A C 1
ATOM 724 O O . ARG A 1 92 ? 21.350 0.565 0.967 1.00 44.44 92 ARG A O 1
ATOM 731 N N . LEU A 1 93 ? 19.708 -0.453 2.131 1.00 53.03 93 LEU A N 1
ATOM 732 C CA . LEU A 1 93 ? 19.305 -1.326 1.033 1.00 53.03 93 LEU A CA 1
ATOM 733 C C . LEU A 1 93 ? 18.774 -0.389 -0.054 1.00 53.03 93 LEU A C 1
ATOM 735 O O . LEU A 1 93 ? 17.883 0.408 0.259 1.00 53.03 93 LEU A O 1
ATOM 739 N N . PRO A 1 94 ? 19.363 -0.390 -1.260 1.00 55.75 94 PRO A N 1
ATOM 740 C CA . PRO A 1 94 ? 18.790 0.373 -2.346 1.00 55.75 94 PRO A CA 1
ATOM 741 C C . PRO A 1 94 ? 17.375 -0.155 -2.596 1.00 55.75 94 PRO A C 1
ATOM 743 O O . PRO A 1 94 ? 17.111 -1.354 -2.454 1.00 55.75 94 PRO A O 1
ATOM 746 N N . CYS A 1 95 ? 16.477 0.768 -2.922 1.00 53.00 95 CYS A N 1
ATOM 747 C CA . CYS A 1 95 ? 15.479 0.442 -3.927 1.00 53.00 95 CYS A CA 1
ATOM 748 C C . CYS A 1 95 ? 16.275 0.154 -5.213 1.00 53.00 95 CYS A C 1
ATOM 750 O O . CYS A 1 95 ? 16.047 -0.908 -5.809 1.00 53.00 95 CYS A O 1
#

Organism: NCBI:txid4803

Foldseek 3Di:
DDWDADPLQWTWFWAACPQPPDPHRTDIDTDHNDCPPPQRRDWDWDQDPVRDIWTAGPVRDTDDDDPDPRPDPDDPPDPPDDDDDDDDPPPSPHD

Sequence (95 aa):
MIAGQTDSGCFATRCNGCLPEAAYPDSATVHISDPVDHSYAQWRVHRLVNGRIALLADTSRNMGRYNHCHRHSSQRLYTWNRPTSVAERRGRLPC

Radius of gyration: 15.07 Å; chains: 1; bou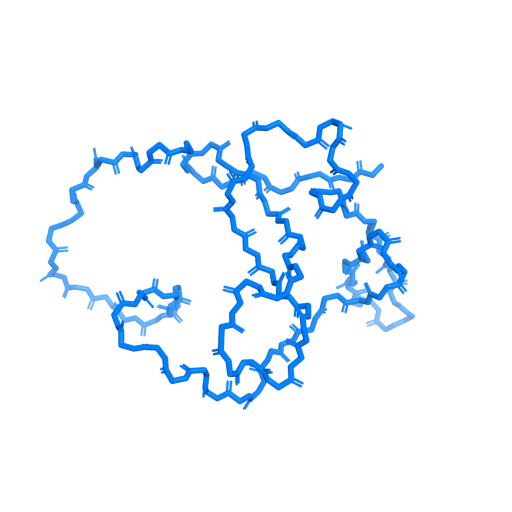nding box: 42×30×33 Å

Secondary structure (DSSP, 8-state):
-B--B-TTS-EEEEEES-STT-SSSEEEEEEES--SS-GGG-BEEEE-TTS-EEEE-TTSPBP----S----TT-----------S---------